Protein AF-A0A2D7V718-F1 (afdb_monomer_lite)

Secondary structure (DSSP, 8-state):
---------------PPP---------------HHHHHHHHHHHHHHHHHS-----EEEE--TT--SEEEEETTT--EEEEETTTTEEEEEE---

pLDDT: mean 73.7, std 17.9, range [37.03, 95.25]

Structure (mmCIF, N/CA/C/O backbone):
data_AF-A0A2D7V718-F1
#
_entry.id   AF-A0A2D7V718-F1
#
loop_
_atom_site.group_PDB
_atom_site.id
_atom_site.type_symbol
_atom_site.label_atom_id
_atom_site.label_alt_id
_atom_site.label_comp_id
_atom_site.label_asym_id
_atom_site.label_entity_id
_atom_site.label_seq_id
_atom_site.pdbx_PDB_ins_code
_atom_site.Cartn_x
_atom_site.Cartn_y
_atom_site.Cartn_z
_atom_site.occupancy
_atom_site.B_iso_or_equiv
_atom_site.auth_seq_id
_atom_site.auth_comp_id
_atom_site.auth_asym_id
_atom_site.auth_atom_id
_atom_site.pdbx_PDB_model_num
ATOM 1 N N . MET A 1 1 ? -9.834 -49.236 8.877 1.00 39.94 1 MET A N 1
ATOM 2 C CA . MET A 1 1 ? -9.685 -49.810 10.229 1.00 39.94 1 MET A CA 1
ATOM 3 C C . MET A 1 1 ? -10.536 -48.979 11.173 1.00 39.94 1 MET A C 1
ATOM 5 O O . MET A 1 1 ? -10.151 -47.873 11.513 1.00 39.94 1 MET A O 1
ATOM 9 N N . PHE A 1 2 ? -11.733 -49.469 11.485 1.00 41.41 2 PHE A N 1
ATOM 10 C CA . PHE A 1 2 ? -12.517 -49.051 12.648 1.00 41.41 2 PHE A CA 1
ATOM 11 C C . PHE A 1 2 ? -12.223 -50.063 13.756 1.00 41.41 2 PHE A C 1
ATOM 13 O O . PHE A 1 2 ? -12.147 -51.238 13.412 1.00 41.41 2 PHE A O 1
ATOM 20 N N . LEU A 1 3 ? -12.042 -49.602 15.001 1.00 40.50 3 LEU A N 1
ATOM 21 C CA . LEU A 1 3 ? -12.085 -50.304 16.307 1.00 40.50 3 LEU A CA 1
ATOM 22 C C . LEU A 1 3 ? -11.216 -49.468 17.276 1.00 40.50 3 LEU A C 1
ATOM 24 O O . LEU A 1 3 ? -10.102 -49.113 16.922 1.00 40.50 3 LEU A O 1
ATOM 28 N N . GLY A 1 4 ? -11.620 -49.084 18.481 1.00 37.03 4 GLY A N 1
ATOM 29 C CA . GLY A 1 4 ? -12.825 -49.388 19.230 1.00 37.03 4 GLY A CA 1
ATOM 30 C C . GLY A 1 4 ? -12.880 -48.492 20.470 1.00 37.03 4 GLY A C 1
ATOM 31 O O . GLY A 1 4 ? -11.859 -48.098 21.029 1.00 37.03 4 GLY A O 1
ATOM 32 N N . CYS A 1 5 ? -14.102 -48.146 20.850 1.00 45.44 5 CYS A N 1
ATOM 33 C CA . CYS A 1 5 ? -14.448 -47.601 22.150 1.00 45.44 5 CYS A CA 1
ATOM 34 C C . CYS A 1 5 ? -14.245 -48.721 23.188 1.00 45.44 5 CYS A C 1
ATOM 36 O O . CYS A 1 5 ? -14.856 -49.778 23.043 1.00 45.44 5 CYS A O 1
ATOM 38 N N . SER A 1 6 ? -13.396 -48.516 24.198 1.00 42.47 6 SER A N 1
ATOM 39 C CA . SER A 1 6 ? -13.319 -49.395 25.371 1.00 42.47 6 SER A CA 1
ATOM 40 C C . SER A 1 6 ? -13.934 -48.677 26.559 1.00 42.47 6 SER A C 1
ATOM 42 O O . SER A 1 6 ? -13.289 -47.904 27.260 1.00 42.47 6 SER A O 1
ATOM 44 N N . SER A 1 7 ? -15.218 -48.936 26.752 1.00 57.84 7 SER A N 1
ATOM 45 C CA . SER A 1 7 ? -15.882 -48.855 28.041 1.00 57.84 7 SER A CA 1
ATOM 46 C C . SER A 1 7 ? -15.653 -50.172 28.768 1.00 57.84 7 SER A C 1
ATOM 48 O O . SER A 1 7 ? -16.126 -51.195 28.287 1.00 57.84 7 SER A O 1
ATOM 50 N N . GLU A 1 8 ? -15.010 -50.139 29.929 1.00 47.78 8 GLU A N 1
ATOM 51 C CA . GLU A 1 8 ? -15.321 -51.090 30.991 1.00 47.78 8 GLU A CA 1
ATOM 52 C C . GLU A 1 8 ? -15.157 -50.414 32.353 1.00 47.78 8 GLU A C 1
ATOM 54 O O . GLU A 1 8 ? -14.136 -49.828 32.706 1.00 47.78 8 GLU A O 1
ATOM 59 N N . SER A 1 9 ? -16.281 -50.433 33.049 1.00 53.94 9 SER A N 1
ATOM 60 C CA . SER A 1 9 ? -16.537 -50.044 34.420 1.00 53.94 9 SER A CA 1
ATOM 61 C C . SER A 1 9 ? -15.849 -50.972 35.425 1.00 53.94 9 SER A C 1
ATOM 63 O O . SER A 1 9 ? -15.441 -52.073 35.074 1.00 53.94 9 SER A O 1
ATOM 65 N N . PHE A 1 10 ? -15.957 -50.582 36.701 1.00 43.75 10 PHE A N 1
ATOM 66 C CA . PHE A 1 10 ? -16.108 -51.472 37.862 1.00 43.75 10 PHE A CA 1
ATOM 67 C C . PHE A 1 10 ? -14.867 -51.632 38.752 1.00 43.75 10 PHE A C 1
ATOM 69 O O . PHE A 1 10 ? -14.084 -52.561 38.607 1.00 43.75 10 PHE A O 1
ATOM 76 N N . LEU A 1 11 ? -14.773 -50.792 39.786 1.00 48.41 11 LEU A N 1
ATOM 77 C CA . LEU A 1 11 ? -14.603 -51.319 41.140 1.00 48.41 11 LEU A CA 1
ATOM 78 C C . LEU A 1 11 ? -15.213 -50.338 42.147 1.00 48.41 11 LEU A C 1
ATOM 80 O O . LEU A 1 11 ? -14.703 -49.240 42.365 1.00 48.41 11 LEU A O 1
ATOM 84 N N . SER A 1 12 ? -16.338 -50.750 42.725 1.00 49.16 12 SER A N 1
ATOM 85 C CA . SER A 1 12 ? -17.002 -50.082 43.836 1.00 49.16 12 SER A CA 1
ATOM 86 C C . SER A 1 12 ? -16.072 -50.005 45.039 1.00 49.16 12 SER A C 1
ATOM 88 O O . SER A 1 12 ? -15.525 -51.018 45.479 1.00 49.16 12 SER A O 1
ATOM 90 N N . ARG 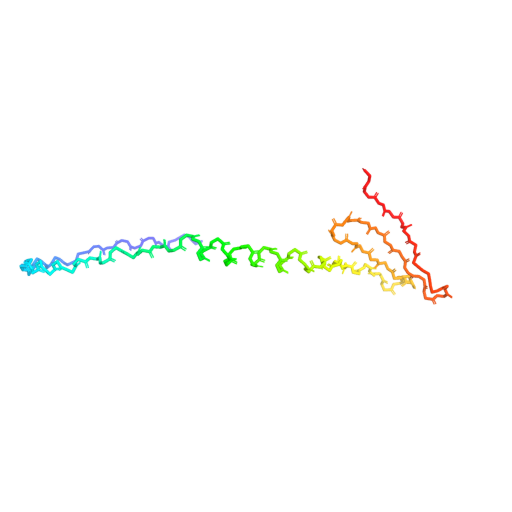A 1 13 ? -15.952 -48.810 45.609 1.00 50.69 13 ARG A N 1
ATOM 91 C CA . ARG A 1 13 ? -15.499 -48.646 46.982 1.00 50.69 13 ARG A CA 1
ATOM 92 C C . ARG A 1 13 ? -16.237 -47.460 47.587 1.00 50.69 13 ARG A C 1
ATOM 94 O O . ARG A 1 13 ? -15.851 -46.310 47.413 1.00 50.69 13 ARG A O 1
ATOM 101 N N . GLU A 1 14 ? -17.374 -47.772 48.198 1.00 49.53 14 GLU A N 1
ATOM 102 C CA . GLU A 1 14 ? -18.001 -46.905 49.187 1.00 49.53 14 GLU A CA 1
ATOM 103 C C . GLU A 1 14 ? -17.103 -46.918 50.424 1.00 49.53 14 GLU A C 1
ATOM 105 O O . GLU A 1 14 ? -16.922 -47.964 51.040 1.00 49.53 14 GLU A O 1
ATOM 110 N N . ASP A 1 15 ? -16.534 -45.764 50.758 1.00 53.66 15 ASP A N 1
ATOM 111 C CA . ASP A 1 15 ? -15.960 -45.477 52.069 1.00 53.66 15 ASP A CA 1
ATOM 112 C C . ASP A 1 15 ? -16.510 -44.099 52.521 1.00 53.66 15 ASP A C 1
ATOM 114 O O . ASP A 1 15 ? -16.767 -43.231 51.679 1.00 53.66 15 ASP A O 1
ATOM 118 N N . PRO A 1 16 ? -16.796 -43.927 53.826 1.00 51.09 16 PRO A N 1
ATOM 119 C CA . PRO A 1 16 ? -17.780 -42.975 54.346 1.00 51.09 16 PRO A CA 1
ATOM 120 C C . PRO A 1 16 ? -17.332 -41.508 54.299 1.00 51.09 16 PRO A C 1
ATOM 122 O O . PRO A 1 16 ? -16.146 -41.188 54.336 1.00 51.09 16 PRO A O 1
ATOM 125 N N . ALA A 1 17 ? -18.330 -40.620 54.257 1.00 50.56 17 ALA A N 1
ATOM 126 C CA . ALA A 1 17 ? -18.187 -39.169 54.210 1.00 50.56 17 ALA A CA 1
ATOM 127 C C . ALA A 1 17 ? -17.248 -38.626 55.307 1.00 50.56 17 ALA A C 1
ATOM 129 O O . ALA A 1 17 ? -17.518 -38.847 56.491 1.00 50.56 17 ALA A O 1
ATOM 130 N N . PRO A 1 18 ? -16.189 -37.868 54.961 1.00 50.84 18 PRO A N 1
ATOM 131 C CA . PRO A 1 18 ? -15.558 -36.994 55.928 1.00 50.84 18 PRO A CA 1
ATOM 132 C C . PRO A 1 18 ? -16.473 -35.784 56.130 1.00 50.84 18 PRO A C 1
ATOM 134 O O . PRO A 1 18 ? -16.826 -35.076 55.188 1.00 50.84 18 PRO A O 1
ATOM 137 N N . GLU A 1 19 ? -16.888 -35.627 57.380 1.00 56.34 19 GLU A N 1
ATOM 138 C CA . GLU A 1 19 ? -17.747 -34.577 57.911 1.00 56.34 19 GLU A CA 1
ATOM 139 C C . GLU A 1 19 ? -17.394 -33.184 57.371 1.00 56.34 19 GLU A C 1
ATOM 141 O O . GLU A 1 19 ? -16.224 -32.805 57.257 1.00 56.34 19 GLU A O 1
ATOM 146 N N . GLU A 1 20 ? -18.437 -32.408 57.073 1.00 56.88 20 GLU A N 1
ATOM 147 C CA . GLU A 1 20 ? -18.336 -30.997 56.728 1.00 56.88 20 GLU A CA 1
ATOM 148 C C . GLU A 1 20 ? -17.627 -30.231 57.850 1.00 56.88 20 GLU A C 1
ATOM 150 O O . GLU A 1 20 ? -18.212 -29.906 58.884 1.00 56.88 20 GLU A O 1
ATOM 155 N N . LYS A 1 21 ? -16.362 -29.871 57.629 1.00 43.56 21 LYS A N 1
ATOM 156 C CA . LYS A 1 21 ? -15.789 -28.700 58.284 1.00 43.56 21 LYS A CA 1
ATOM 157 C C . LYS A 1 21 ? -16.057 -27.506 57.386 1.00 43.56 21 LYS A C 1
ATOM 159 O O . LYS A 1 21 ? -15.286 -27.192 56.482 1.00 43.56 21 LYS A O 1
ATOM 164 N N . SER A 1 22 ? -17.188 -26.862 57.648 1.00 55.75 22 SER A N 1
ATOM 165 C CA . SER A 1 22 ? -17.501 -25.519 57.184 1.00 55.75 22 SER A CA 1
ATOM 166 C C . SER A 1 22 ? -16.457 -24.538 57.731 1.00 55.75 22 SER A C 1
ATOM 168 O O . SER A 1 22 ? -16.663 -23.885 58.754 1.00 55.75 22 SER A O 1
ATOM 170 N N . GLU A 1 23 ? -15.307 -24.431 57.071 1.00 46.28 23 GLU A N 1
ATOM 171 C CA . GLU A 1 23 ? -14.535 -23.196 57.116 1.00 46.28 23 GLU A CA 1
ATOM 172 C C . GLU A 1 23 ? -15.181 -22.245 56.113 1.00 46.28 23 GLU A C 1
ATOM 174 O O . GLU A 1 23 ? -14.836 -22.215 54.932 1.00 46.28 23 GLU A O 1
ATOM 179 N N . ASN A 1 24 ? -16.144 -21.465 56.613 1.00 52.38 24 ASN A N 1
ATOM 180 C CA . ASN A 1 24 ? -16.488 -20.178 56.028 1.00 52.38 24 ASN A CA 1
ATOM 181 C C . ASN A 1 24 ? -15.210 -19.330 56.021 1.00 52.38 24 ASN A C 1
ATOM 183 O O . ASN A 1 24 ? -14.936 -18.575 56.951 1.00 52.38 24 ASN A O 1
ATOM 187 N N . LYS A 1 25 ? -14.394 -19.474 54.978 1.00 50.84 25 LYS A N 1
ATOM 188 C CA . LYS A 1 25 ? -13.589 -18.355 54.520 1.00 50.84 25 LYS A CA 1
ATOM 189 C C . LYS A 1 25 ? -14.566 -17.479 53.774 1.00 50.84 25 LYS A C 1
ATOM 191 O O . LYS A 1 25 ? -14.888 -17.776 52.626 1.00 50.84 25 LYS A O 1
ATOM 196 N N . ASP A 1 26 ? -15.072 -16.462 54.467 1.00 56.41 26 ASP A N 1
ATOM 197 C CA . ASP A 1 26 ? -15.672 -15.304 53.824 1.00 56.41 26 ASP A CA 1
ATOM 198 C C . ASP A 1 26 ? -14.755 -14.950 52.656 1.00 56.41 26 ASP A C 1
ATOM 200 O O . ASP A 1 26 ? -13.607 -14.542 52.848 1.00 56.41 26 ASP A O 1
ATOM 204 N N . SER A 1 27 ? -15.208 -15.246 51.438 1.00 62.09 27 SER A N 1
ATOM 205 C CA . SER A 1 27 ? -14.536 -14.795 50.238 1.00 62.09 27 SER A CA 1
ATOM 206 C C . SER A 1 27 ? -14.683 -13.288 50.288 1.00 62.09 27 SER A C 1
ATOM 208 O O . SER A 1 27 ? -15.738 -12.762 49.927 1.00 62.09 27 SER A O 1
ATOM 210 N N . GLU A 1 28 ? -13.682 -12.624 50.861 1.00 64.50 28 GLU A N 1
ATOM 211 C CA . GLU A 1 28 ? -13.575 -11.178 50.910 1.00 64.50 28 GLU A CA 1
ATOM 212 C C . GLU A 1 28 ? -13.881 -10.699 49.499 1.00 64.50 28 GLU A C 1
ATOM 214 O O . GLU A 1 28 ? -13.179 -11.057 48.549 1.00 64.50 28 GLU A O 1
ATOM 219 N N . ALA A 1 29 ? -15.043 -10.059 49.344 1.00 67.62 29 ALA A N 1
ATOM 220 C CA . ALA A 1 29 ? -15.558 -9.697 48.041 1.00 67.62 29 ALA A CA 1
ATOM 221 C C . ALA A 1 29 ? -14.499 -8.810 47.401 1.00 67.62 29 ALA A C 1
ATOM 223 O O . ALA A 1 29 ? -14.291 -7.682 47.844 1.00 67.62 29 ALA A O 1
ATOM 224 N N . VAL A 1 30 ? -13.784 -9.359 46.417 1.00 74.50 30 VAL A N 1
ATOM 225 C CA . VAL A 1 30 ? -12.713 -8.648 45.730 1.00 74.50 30 VAL A CA 1
ATOM 226 C C . VAL A 1 30 ? -13.358 -7.413 45.124 1.00 74.50 30 VAL A C 1
ATOM 228 O O . VAL A 1 30 ? -14.143 -7.507 44.178 1.00 74.50 30 VAL A O 1
ATOM 231 N N . SER A 1 31 ? -13.091 -6.255 45.723 1.00 82.44 31 SER A N 1
ATOM 232 C CA . SER A 1 31 ? -13.606 -4.991 45.235 1.00 82.44 31 SER A CA 1
ATOM 233 C C . SER A 1 31 ? -12.864 -4.678 43.942 1.00 82.44 31 SER A C 1
ATOM 235 O O . SER A 1 31 ? -11.673 -4.373 43.921 1.00 82.44 31 SER A O 1
ATOM 237 N N . LEU A 1 32 ? -13.561 -4.847 42.822 1.00 85.44 32 LEU A N 1
ATOM 238 C CA . LEU A 1 32 ? -13.013 -4.518 41.517 1.00 85.44 32 LEU A CA 1
ATOM 239 C C . LEU A 1 32 ? -13.056 -3.002 41.338 1.00 85.44 32 LEU A C 1
ATOM 241 O O . LEU A 1 32 ? -14.127 -2.393 41.323 1.00 85.44 32 LEU A O 1
ATOM 245 N N . ASP A 1 33 ? -11.880 -2.401 41.193 1.00 92.69 33 ASP A N 1
ATOM 246 C CA . ASP A 1 33 ? -11.746 -0.983 40.889 1.00 92.69 33 ASP A CA 1
ATOM 247 C C . ASP A 1 33 ? -12.006 -0.740 39.394 1.00 92.69 33 ASP A C 1
ATOM 249 O O . ASP A 1 33 ? -11.127 -0.865 38.535 1.00 92.69 33 ASP A O 1
ATOM 253 N N . TYR A 1 34 ? -13.256 -0.410 39.077 1.00 92.94 34 TYR A N 1
ATOM 254 C CA . TYR A 1 34 ? -13.683 -0.123 37.712 1.00 92.94 34 TYR A CA 1
ATOM 255 C C . TYR A 1 34 ? -13.056 1.148 37.130 1.00 92.94 34 TYR A C 1
ATOM 257 O O . TYR A 1 34 ? -12.930 1.232 35.907 1.00 92.94 34 TYR A O 1
ATOM 265 N N . GLU A 1 35 ? -12.657 2.122 37.956 1.00 93.81 35 GLU A N 1
ATOM 266 C CA . GLU A 1 35 ? -11.925 3.306 37.484 1.00 93.81 35 GLU A CA 1
ATOM 267 C C . GLU A 1 35 ? -10.550 2.871 36.987 1.00 93.81 35 GLU A C 1
ATOM 269 O O . GLU A 1 35 ? -10.186 3.148 35.842 1.00 93.81 35 GLU A O 1
ATOM 274 N N . ARG A 1 36 ? -9.845 2.068 37.792 1.00 93.69 36 ARG A N 1
ATOM 275 C CA . ARG A 1 36 ? -8.531 1.547 37.420 1.00 93.69 36 ARG A CA 1
ATOM 276 C C . ARG A 1 36 ? -8.577 0.678 36.168 1.00 93.69 36 ARG A C 1
ATOM 278 O O . ARG A 1 36 ? -7.716 0.803 35.298 1.00 93.69 36 ARG A O 1
ATOM 285 N N . ILE A 1 37 ? -9.586 -0.185 36.045 1.00 94.44 37 ILE A N 1
ATOM 286 C CA . ILE A 1 37 ? -9.790 -1.006 34.842 1.00 94.44 37 ILE A CA 1
ATOM 287 C C . ILE A 1 37 ? -10.029 -0.112 33.618 1.00 94.44 37 ILE A C 1
ATOM 289 O O . ILE A 1 37 ? -9.456 -0.359 32.556 1.00 94.44 37 ILE A O 1
ATOM 293 N N . ARG A 1 38 ? -10.841 0.944 33.756 1.00 94.69 38 ARG A N 1
ATOM 294 C CA . ARG A 1 38 ? -11.139 1.881 32.664 1.00 94.69 38 ARG A CA 1
ATOM 295 C C . ARG A 1 38 ? -9.885 2.628 32.209 1.00 94.69 38 ARG A C 1
ATOM 297 O O . ARG A 1 38 ? -9.665 2.747 31.007 1.00 94.69 38 ARG A O 1
ATOM 304 N N . GLU A 1 39 ? -9.053 3.084 33.143 1.00 95.25 39 GLU A N 1
ATOM 305 C CA . GLU A 1 39 ? -7.761 3.709 32.837 1.00 95.25 39 GLU A CA 1
ATOM 306 C C . GLU A 1 39 ? -6.846 2.767 32.055 1.00 95.25 39 GLU A C 1
ATOM 308 O O . GLU A 1 39 ? -6.366 3.138 30.988 1.00 95.25 39 GLU A O 1
ATOM 313 N N . ILE A 1 40 ? -6.659 1.536 32.545 1.00 94.12 40 ILE A N 1
ATOM 314 C CA . ILE A 1 40 ? -5.810 0.527 31.895 1.00 94.12 40 ILE A CA 1
ATOM 315 C C . ILE A 1 40 ? -6.293 0.263 30.465 1.00 94.12 40 ILE A C 1
ATOM 317 O O . ILE A 1 40 ? -5.492 0.267 29.531 1.00 94.12 40 ILE A O 1
ATOM 321 N N . MET A 1 41 ? -7.602 0.076 30.278 1.00 93.25 41 MET A N 1
ATOM 322 C CA . MET A 1 41 ? -8.181 -0.168 28.956 1.00 93.25 41 MET A CA 1
ATOM 323 C C . MET A 1 41 ? -7.997 1.029 28.022 1.00 93.25 41 MET A C 1
ATOM 325 O O . MET A 1 41 ? -7.618 0.842 26.869 1.00 93.25 41 MET A O 1
ATOM 329 N N . ASN A 1 42 ? -8.205 2.253 28.512 1.00 91.56 42 ASN A N 1
ATOM 330 C CA . ASN A 1 42 ? -7.999 3.461 27.717 1.00 91.56 42 ASN A CA 1
ATOM 331 C C . ASN A 1 42 ? -6.533 3.628 27.306 1.00 91.56 42 ASN A C 1
ATOM 333 O O . ASN A 1 42 ? -6.267 3.958 26.154 1.00 91.56 42 ASN A O 1
ATOM 337 N N . THR A 1 43 ? -5.581 3.363 28.206 1.00 90.25 43 THR A N 1
ATOM 338 C CA . THR A 1 43 ? -4.149 3.379 27.877 1.00 90.25 43 THR A CA 1
ATOM 339 C C . THR A 1 43 ? -3.830 2.362 26.785 1.00 90.25 43 THR A C 1
ATOM 341 O O . THR A 1 43 ? -3.265 2.734 25.764 1.00 90.25 43 THR A O 1
ATOM 344 N N . ILE A 1 44 ? -4.280 1.110 26.928 1.00 87.38 44 ILE A N 1
ATOM 345 C CA . ILE A 1 44 ? -4.043 0.057 25.929 1.00 87.38 44 ILE A CA 1
ATOM 346 C C . ILE A 1 44 ? -4.637 0.438 24.568 1.00 87.38 44 ILE A C 1
ATOM 348 O O . ILE A 1 44 ? -3.971 0.298 23.543 1.00 87.38 44 ILE A O 1
ATOM 352 N N . VAL A 1 45 ? -5.884 0.909 24.529 1.00 84.31 45 VAL A N 1
ATOM 353 C CA . VAL A 1 45 ? -6.552 1.282 23.274 1.00 84.31 45 VAL A CA 1
ATOM 354 C C . VAL A 1 45 ? -5.838 2.454 22.602 1.00 84.31 45 VAL A C 1
ATOM 356 O O . VAL A 1 45 ? -5.596 2.401 21.397 1.00 84.31 45 VAL A O 1
ATOM 359 N N . ASN A 1 46 ? -5.449 3.473 23.368 1.00 83.12 46 ASN A N 1
ATOM 360 C CA . ASN A 1 46 ? -4.746 4.637 22.837 1.00 83.12 46 ASN A CA 1
ATOM 361 C C . ASN A 1 46 ? -3.340 4.280 22.338 1.00 83.12 46 ASN A C 1
ATOM 363 O O . ASN A 1 46 ? -2.956 4.730 21.263 1.00 83.12 46 ASN A O 1
ATOM 367 N N . ASP A 1 47 ? -2.605 3.426 23.052 1.00 77.69 47 ASP A N 1
ATOM 368 C CA . ASP A 1 47 ? -1.266 2.981 22.650 1.00 77.69 47 ASP A CA 1
ATOM 369 C C . ASP A 1 47 ? -1.306 2.135 21.365 1.00 77.69 47 ASP A C 1
ATOM 371 O O . ASP A 1 47 ? -0.434 2.262 20.503 1.00 77.69 47 ASP A O 1
ATOM 375 N N . ASN A 1 48 ? -2.345 1.310 21.191 1.00 67.62 48 ASN A N 1
ATOM 376 C CA . ASN A 1 48 ? -2.542 0.512 19.976 1.00 67.62 48 ASN A CA 1
ATOM 377 C C . ASN A 1 48 ? -3.061 1.342 18.790 1.00 67.62 48 ASN A C 1
ATOM 379 O O . ASN A 1 48 ? -2.742 1.025 17.649 1.00 67.62 48 ASN A O 1
ATOM 383 N N . GLN A 1 49 ? -3.833 2.406 19.033 1.00 63.50 49 GLN A N 1
ATOM 384 C CA . GLN A 1 49 ? -4.250 3.349 17.985 1.00 63.50 49 GLN A CA 1
ATOM 385 C C . GLN A 1 49 ? -3.136 4.327 17.590 1.00 63.50 49 GLN A C 1
ATOM 387 O O . GLN A 1 49 ? -3.102 4.792 16.452 1.00 63.50 49 GLN A O 1
ATOM 392 N N . ALA A 1 50 ? -2.225 4.644 18.514 1.00 59.16 50 ALA A N 1
ATOM 393 C CA . ALA A 1 50 ? -1.083 5.520 18.265 1.00 59.16 50 ALA A CA 1
ATOM 394 C C . ALA A 1 50 ? -0.008 4.860 17.392 1.00 59.16 50 ALA A C 1
ATOM 396 O O .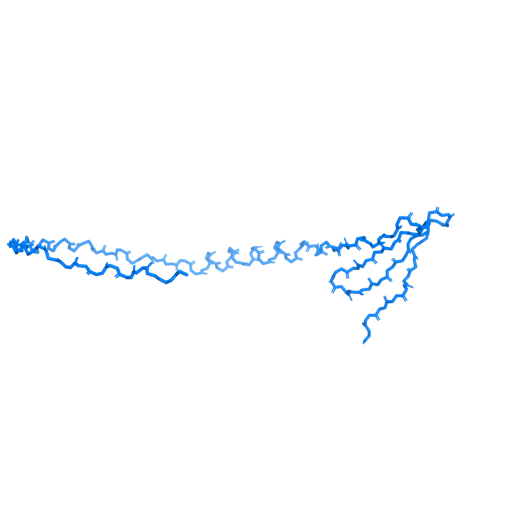 ALA A 1 50 ? 0.816 5.562 16.801 1.00 59.16 50 ALA A O 1
ATOM 397 N N . GLN 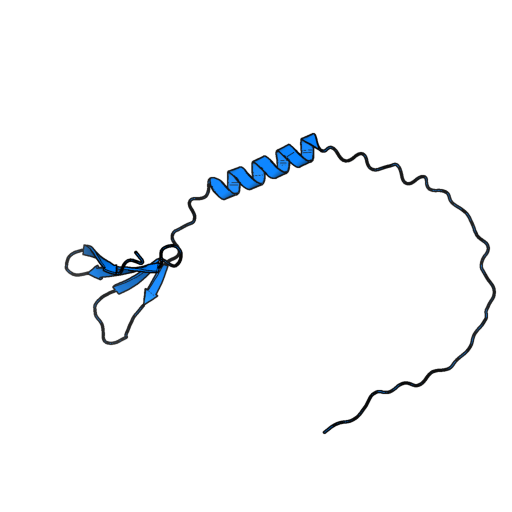A 1 51 ? -0.011 3.530 17.279 1.00 59.22 51 GLN A N 1
ATOM 398 C CA . GLN A 1 51 ? 0.803 2.845 16.287 1.00 59.22 51 GLN A CA 1
ATOM 399 C C . GLN A 1 51 ? 0.114 3.007 14.928 1.00 59.22 51 GLN A C 1
ATOM 401 O O . GLN A 1 51 ? -0.970 2.449 14.736 1.00 59.22 51 GLN A O 1
ATOM 406 N N . PRO A 1 52 ? 0.694 3.753 13.965 1.00 58.19 52 PRO A N 1
ATOM 407 C CA . PRO A 1 52 ? 0.194 3.687 12.604 1.00 58.19 52 PRO A CA 1
ATOM 408 C C . PRO A 1 52 ? 0.235 2.214 12.220 1.00 58.19 52 PRO A C 1
ATOM 410 O O . PRO A 1 52 ? 1.292 1.596 12.349 1.00 58.19 52 PRO A O 1
ATOM 413 N N . ILE A 1 53 ? -0.907 1.647 11.819 1.00 65.88 53 ILE A N 1
ATOM 414 C CA . ILE A 1 53 ? -0.971 0.275 11.315 1.00 65.88 53 ILE A CA 1
ATOM 415 C C . ILE A 1 53 ? 0.067 0.235 10.201 1.00 65.88 53 ILE A C 1
ATOM 417 O O . ILE A 1 53 ? -0.129 0.855 9.152 1.00 65.88 53 ILE A O 1
ATOM 421 N N . ALA A 1 54 ? 1.229 -0.358 10.485 1.00 67.38 54 ALA A N 1
ATOM 422 C CA . ALA A 1 54 ? 2.336 -0.327 9.555 1.00 67.38 54 ALA A CA 1
ATOM 423 C C . ALA A 1 54 ? 1.793 -0.956 8.282 1.00 67.38 54 ALA A C 1
ATOM 425 O O . ALA A 1 54 ? 1.239 -2.053 8.336 1.00 67.38 54 ALA A O 1
ATOM 426 N N . ALA A 1 55 ? 1.839 -0.221 7.171 1.00 65.50 55 ALA A N 1
ATOM 427 C CA . ALA A 1 55 ? 1.312 -0.733 5.921 1.00 65.50 55 ALA A CA 1
ATOM 428 C C . ALA A 1 55 ? 2.021 -2.064 5.640 1.00 65.50 55 ALA A C 1
ATOM 430 O O . ALA A 1 55 ? 3.227 -2.105 5.389 1.00 65.50 55 ALA A O 1
ATOM 431 N N . HIS A 1 56 ? 1.278 -3.159 5.791 1.00 84.38 56 HIS A N 1
ATOM 432 C CA . HIS A 1 56 ? 1.797 -4.495 5.587 1.00 84.38 56 HIS A CA 1
ATOM 433 C C . HIS A 1 56 ? 1.797 -4.734 4.085 1.00 84.38 56 HIS A C 1
ATOM 435 O O . HIS A 1 56 ? 0.738 -4.756 3.461 1.00 84.38 56 HIS A O 1
ATOM 441 N N . TYR A 1 57 ? 2.983 -4.875 3.501 1.00 90.00 57 TYR A N 1
ATOM 442 C CA . TYR A 1 57 ? 3.137 -5.137 2.076 1.00 90.00 57 TYR A CA 1
ATOM 443 C C . TYR A 1 57 ? 3.544 -6.585 1.839 1.00 90.00 57 TYR A C 1
ATOM 445 O O . TYR A 1 57 ? 4.494 -7.074 2.451 1.00 90.00 57 TYR A O 1
ATOM 453 N N . GLN A 1 58 ? 2.868 -7.240 0.898 1.00 90.81 58 GLN A N 1
ATOM 454 C CA . GLN A 1 58 ? 3.313 -8.507 0.327 1.00 90.81 58 GLN A CA 1
ATOM 455 C C . GLN A 1 58 ? 4.006 -8.226 -1.005 1.00 90.81 58 GLN A C 1
ATOM 457 O O . GLN A 1 58 ? 3.399 -7.644 -1.905 1.00 90.81 58 GLN A O 1
ATOM 462 N N . PHE A 1 59 ? 5.263 -8.652 -1.143 1.00 90.44 59 PHE A N 1
ATOM 463 C CA . PHE A 1 59 ? 5.956 -8.606 -2.428 1.00 90.44 59 PHE A CA 1
ATOM 464 C C . PHE A 1 59 ? 5.420 -9.693 -3.353 1.00 90.44 59 PHE A C 1
ATOM 466 O O . PHE A 1 59 ? 5.226 -10.839 -2.938 1.00 90.44 59 PHE A O 1
ATOM 473 N N . ILE A 1 60 ? 5.184 -9.303 -4.598 1.00 88.50 60 ILE A N 1
ATOM 474 C CA . ILE A 1 60 ? 4.757 -10.177 -5.681 1.00 88.50 60 ILE A CA 1
ATOM 475 C C . ILE A 1 60 ? 5.905 -10.147 -6.686 1.00 88.50 60 ILE A C 1
ATOM 477 O O . ILE A 1 60 ? 6.226 -9.089 -7.228 1.00 88.50 60 ILE A O 1
ATOM 481 N N . CYS A 1 61 ? 6.564 -11.285 -6.873 1.00 75.69 61 CYS A N 1
ATOM 482 C CA . CYS A 1 61 ? 7.716 -11.402 -7.758 1.00 75.69 61 CYS A CA 1
ATOM 483 C C . CYS A 1 61 ? 7.557 -12.635 -8.645 1.00 75.69 61 CYS A C 1
ATOM 485 O O . CYS A 1 61 ? 7.180 -13.699 -8.155 1.00 75.69 61 CYS A O 1
ATOM 487 N N . ASP A 1 62 ? 7.912 -12.481 -9.916 1.00 77.25 62 ASP A N 1
ATOM 488 C CA . ASP A 1 62 ? 8.248 -13.568 -10.833 1.00 77.25 62 ASP A CA 1
ATOM 489 C C . ASP A 1 62 ? 9.767 -13.507 -11.076 1.00 77.25 62 ASP A C 1
ATOM 491 O O . ASP A 1 62 ? 10.344 -12.418 -11.154 1.00 77.25 62 ASP A O 1
ATOM 495 N N . GLU A 1 63 ? 10.433 -14.659 -11.163 1.00 75.19 63 GLU A N 1
ATOM 496 C CA . GLU A 1 63 ? 11.881 -14.755 -11.396 1.00 75.19 63 GLU A CA 1
ATOM 497 C C . GLU A 1 63 ? 12.307 -14.085 -12.714 1.00 75.19 63 GLU A C 1
ATOM 499 O O . GLU A 1 63 ? 13.441 -13.616 -12.849 1.00 75.19 63 GLU A O 1
ATOM 504 N N . ASN A 1 64 ? 11.390 -13.991 -13.678 1.00 77.00 64 ASN A N 1
ATOM 505 C CA . ASN A 1 64 ? 11.644 -13.450 -15.007 1.00 77.00 64 ASN A CA 1
ATOM 506 C C . ASN A 1 64 ? 11.366 -11.939 -15.117 1.00 77.00 64 ASN A C 1
ATOM 508 O O . ASN A 1 64 ? 11.669 -11.331 -16.150 1.00 77.00 64 ASN A O 1
ATOM 512 N N . GLU A 1 65 ? 10.812 -11.310 -14.076 1.00 72.31 65 GLU A N 1
ATOM 513 C CA . GLU A 1 65 ? 10.402 -9.908 -14.105 1.00 72.31 65 GLU A CA 1
ATOM 514 C C . GLU A 1 65 ? 11.397 -8.985 -13.388 1.00 72.31 65 GLU A C 1
ATOM 516 O O . GLU A 1 65 ? 11.801 -9.187 -12.247 1.00 72.31 65 GLU A O 1
ATOM 521 N N . ARG A 1 66 ? 11.789 -7.896 -14.063 1.00 74.25 66 ARG A N 1
ATOM 522 C CA . ARG A 1 66 ? 12.721 -6.886 -13.518 1.00 74.25 66 ARG A CA 1
ATOM 523 C C . ARG A 1 66 ? 12.028 -5.810 -12.668 1.00 74.25 66 ARG A C 1
ATOM 525 O O . ARG A 1 66 ? 12.672 -4.858 -12.222 1.00 74.25 66 ARG A O 1
ATOM 532 N N . TRP A 1 67 ? 10.716 -5.911 -12.499 1.00 78.12 67 TRP A N 1
ATOM 533 C CA . TRP A 1 67 ? 9.906 -4.936 -11.778 1.00 78.12 67 TRP A CA 1
ATOM 534 C C . TRP A 1 67 ? 9.550 -5.487 -10.405 1.00 78.12 67 TRP A C 1
ATOM 536 O O . TRP A 1 67 ? 9.280 -6.671 -10.257 1.00 78.12 67 TRP A O 1
ATOM 546 N N . ILE A 1 68 ? 9.564 -4.619 -9.396 1.00 87.44 68 ILE A N 1
ATOM 547 C CA . ILE A 1 68 ? 9.180 -5.007 -8.040 1.00 87.44 68 ILE A CA 1
ATOM 548 C C . ILE A 1 68 ? 7.715 -4.646 -7.868 1.00 87.44 68 ILE A C 1
ATOM 550 O O . ILE A 1 68 ? 7.378 -3.460 -7.888 1.00 87.44 68 ILE A O 1
ATOM 554 N N . TYR A 1 69 ? 6.859 -5.642 -7.675 1.00 90.94 69 TYR A N 1
ATOM 555 C CA . TYR A 1 69 ? 5.450 -5.426 -7.374 1.00 90.94 69 TYR A CA 1
ATOM 556 C C . TYR A 1 69 ? 5.190 -5.670 -5.893 1.00 90.94 69 TYR A C 1
ATOM 558 O O . TYR A 1 69 ? 5.806 -6.530 -5.257 1.00 90.94 69 TYR A O 1
ATOM 566 N N . ARG A 1 70 ? 4.262 -4.902 -5.327 1.00 91.81 70 ARG A N 1
ATOM 567 C CA . ARG A 1 70 ? 3.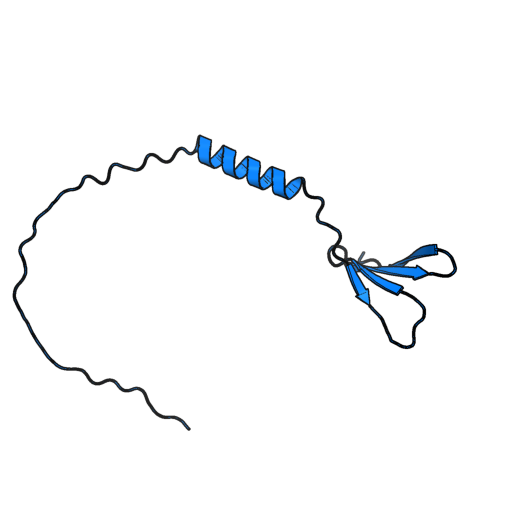765 -5.144 -3.975 1.00 91.81 70 ARG A CA 1
ATOM 568 C C . ARG A 1 70 ? 2.277 -4.870 -3.883 1.00 91.81 70 ARG A C 1
ATOM 570 O O . ARG A 1 70 ? 1.761 -3.976 -4.552 1.00 91.81 70 ARG A O 1
ATOM 577 N N . CYS A 1 71 ? 1.622 -5.626 -3.017 1.00 92.12 71 CYS A N 1
ATOM 578 C CA . CYS A 1 71 ? 0.243 -5.399 -2.619 1.00 92.12 71 CYS A CA 1
ATOM 579 C C . CYS A 1 71 ? 0.220 -4.842 -1.197 1.00 92.12 71 CYS A C 1
ATOM 581 O O . CYS A 1 71 ? 0.848 -5.415 -0.302 1.00 92.12 71 CYS A O 1
ATOM 583 N N . ASN A 1 72 ? -0.486 -3.732 -0.990 1.00 91.56 72 ASN A N 1
ATOM 584 C CA . ASN A 1 72 ? -0.834 -3.264 0.345 1.00 91.56 72 ASN A CA 1
ATOM 585 C C . ASN A 1 72 ? -1.926 -4.185 0.900 1.00 91.56 72 ASN A C 1
ATOM 587 O O . ASN A 1 72 ? -3.028 -4.204 0.377 1.00 91.56 72 ASN A O 1
ATOM 591 N N . ILE A 1 73 ? -1.656 -4.946 1.956 1.00 88.81 73 ILE A N 1
ATOM 592 C CA . ILE A 1 73 ? -2.605 -5.942 2.480 1.00 88.81 73 ILE A CA 1
ATOM 593 C C . ILE A 1 73 ? -3.835 -5.274 3.120 1.00 88.81 73 ILE A C 1
ATOM 595 O O . ILE A 1 73 ? -4.903 -5.876 3.172 1.00 88.81 73 ILE A O 1
ATOM 599 N N . LEU A 1 74 ? -3.705 -4.025 3.581 1.00 88.00 74 LEU A N 1
ATOM 600 C CA . LEU A 1 74 ? -4.799 -3.283 4.210 1.00 88.00 74 LEU A CA 1
ATOM 601 C C . LEU A 1 74 ? -5.750 -2.678 3.173 1.00 88.00 74 LEU A C 1
ATOM 603 O O . LEU A 1 74 ? -6.962 -2.744 3.350 1.00 88.00 74 LEU A O 1
ATOM 607 N N . THR A 1 75 ? -5.210 -2.080 2.106 1.00 89.31 75 THR A N 1
ATOM 608 C CA . THR A 1 75 ? -6.015 -1.409 1.064 1.00 89.31 75 THR A CA 1
ATOM 609 C C . THR A 1 75 ? -6.268 -2.282 -0.164 1.00 89.31 75 THR A C 1
ATOM 611 O O . THR A 1 75 ? -7.121 -1.952 -0.978 1.00 89.31 75 THR A O 1
ATOM 614 N N . GLY A 1 76 ? -5.511 -3.371 -0.319 1.00 90.06 76 GLY A N 1
ATOM 615 C CA . GLY A 1 76 ? -5.403 -4.225 -1.509 1.00 90.06 76 GLY A CA 1
ATOM 616 C C . GLY A 1 76 ? -4.993 -3.499 -2.792 1.00 90.06 76 GLY A C 1
ATOM 617 O O . GLY A 1 76 ? -5.197 -4.006 -3.894 1.00 90.06 76 GLY A O 1
ATOM 618 N N . GLU A 1 77 ? -4.398 -2.314 -2.660 1.00 93.25 77 GLU A N 1
ATOM 619 C CA . GLU A 1 77 ? -3.796 -1.587 -3.771 1.00 93.25 77 GLU A CA 1
ATOM 620 C C . GLU A 1 77 ? -2.523 -2.280 -4.253 1.00 93.25 77 GLU A C 1
ATOM 622 O O . GLU A 1 77 ? -1.722 -2.784 -3.459 1.00 93.25 77 GLU A O 1
ATOM 627 N N . ILE A 1 78 ? -2.321 -2.269 -5.570 1.00 92.81 78 ILE A N 1
ATOM 628 C CA . ILE A 1 78 ? -1.145 -2.859 -6.209 1.00 92.81 78 ILE A CA 1
ATOM 629 C C . ILE A 1 78 ? -0.269 -1.741 -6.744 1.00 92.81 78 ILE A C 1
ATOM 631 O O . ILE A 1 78 ? -0.714 -0.911 -7.537 1.00 92.81 78 ILE A O 1
ATOM 635 N N . GLU A 1 79 ? 1.001 -1.765 -6.365 1.00 92.19 79 GLU A N 1
ATOM 636 C CA . GLU A 1 79 ? 2.001 -0.785 -6.765 1.00 92.19 79 GLU A CA 1
ATOM 637 C C . GLU A 1 79 ? 3.189 -1.485 -7.428 1.00 92.19 79 GLU A C 1
ATOM 639 O O . GLU A 1 79 ? 3.560 -2.597 -7.045 1.00 92.19 79 GLU A O 1
ATOM 644 N N . CYS A 1 80 ? 3.824 -0.821 -8.394 1.00 90.44 80 CYS A N 1
ATOM 645 C CA . CYS A 1 80 ? 5.108 -1.245 -8.938 1.00 90.44 80 CYS A CA 1
ATOM 646 C C . CYS A 1 80 ? 6.198 -0.212 -8.682 1.00 90.44 80 CYS A C 1
ATOM 648 O O . CYS A 1 80 ? 5.997 0.999 -8.799 1.00 90.44 80 CYS A O 1
ATOM 650 N N . PHE A 1 81 ? 7.383 -0.706 -8.353 1.00 86.94 81 PHE A N 1
ATOM 651 C CA . PHE A 1 81 ? 8.580 0.090 -8.199 1.00 86.94 81 PHE A CA 1
ATOM 652 C C . PHE A 1 81 ? 9.555 -0.207 -9.334 1.00 86.94 81 PHE A C 1
ATOM 654 O O . PHE A 1 81 ? 9.923 -1.354 -9.598 1.00 86.94 81 PHE A O 1
ATOM 661 N N . SER A 1 82 ? 9.994 0.863 -9.990 1.00 81.75 82 SER A N 1
ATOM 662 C CA . SER A 1 82 ? 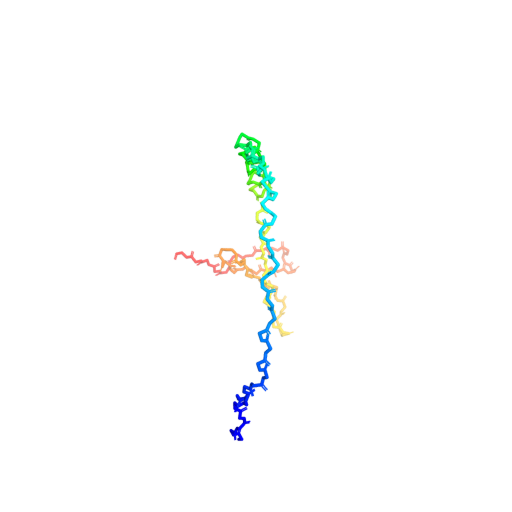11.047 0.808 -10.993 1.00 81.75 82 SER A CA 1
ATOM 663 C C . SER A 1 82 ? 12.382 1.209 -10.389 1.00 81.75 82 SER A C 1
ATOM 665 O O . SER A 1 82 ? 12.565 2.364 -9.997 1.00 81.75 82 SER A O 1
ATOM 667 N N . MET A 1 83 ? 13.344 0.290 -10.427 1.00 77.81 83 MET A N 1
ATOM 668 C CA . MET A 1 83 ? 14.738 0.570 -10.078 1.00 77.81 83 MET A CA 1
ATOM 669 C C . MET A 1 83 ? 15.400 1.561 -11.048 1.00 77.81 83 MET A C 1
ATOM 671 O O . MET A 1 83 ? 16.282 2.310 -10.642 1.00 77.81 83 MET A O 1
ATOM 675 N N . SER A 1 84 ? 14.980 1.603 -12.321 1.00 83.12 84 SER A N 1
ATOM 676 C CA . SER A 1 84 ? 15.596 2.487 -13.323 1.00 83.12 84 SER A CA 1
ATOM 677 C C . SER A 1 84 ? 15.179 3.944 -13.159 1.00 83.12 84 SER A C 1
ATOM 679 O O . SER A 1 84 ? 15.993 4.841 -13.360 1.00 83.12 84 SER A O 1
ATOM 681 N N . SER A 1 85 ? 13.924 4.194 -12.782 1.00 84.06 85 SER A N 1
ATOM 682 C CA . SER A 1 85 ? 13.426 5.555 -12.567 1.00 84.06 85 SER A CA 1
ATOM 683 C C . SER A 1 85 ? 13.361 5.969 -11.099 1.00 84.06 85 SER A C 1
ATOM 685 O O . SER A 1 85 ? 13.044 7.126 -10.842 1.00 84.06 85 SER A O 1
ATOM 687 N N . ASN A 1 86 ? 13.609 5.050 -10.158 1.00 84.81 86 ASN A N 1
ATOM 688 C CA . ASN A 1 86 ? 13.411 5.236 -8.716 1.00 84.81 86 ASN A CA 1
ATOM 689 C C . ASN A 1 86 ? 12.022 5.825 -8.396 1.00 84.81 86 ASN A C 1
ATOM 691 O O . ASN A 1 86 ? 11.879 6.808 -7.670 1.00 84.81 86 ASN A O 1
ATOM 695 N N . LYS A 1 87 ? 10.988 5.274 -9.045 1.00 87.19 87 LYS A N 1
ATOM 696 C CA . LYS A 1 87 ? 9.600 5.747 -8.935 1.00 87.19 87 LYS A CA 1
ATOM 697 C C . LYS A 1 87 ? 8.673 4.586 -8.632 1.00 87.19 87 LYS A C 1
ATOM 699 O O . LYS A 1 87 ? 8.800 3.517 -9.230 1.00 87.19 87 LYS A O 1
ATOM 704 N N . LEU A 1 88 ? 7.720 4.861 -7.751 1.00 88.69 88 LEU A N 1
ATOM 705 C CA . LEU A 1 88 ? 6.581 4.010 -7.450 1.00 88.69 88 LEU A CA 1
ATOM 706 C C . LEU A 1 88 ? 5.395 4.423 -8.335 1.00 88.69 88 LEU A C 1
ATOM 708 O O . LEU A 1 88 ? 5.146 5.619 -8.511 1.00 88.69 88 LEU A O 1
ATOM 712 N N . ARG A 1 89 ? 4.669 3.459 -8.897 1.00 90.94 89 ARG A N 1
ATOM 713 C CA . ARG A 1 89 ? 3.418 3.691 -9.624 1.00 90.94 89 ARG A CA 1
ATOM 714 C C . ARG A 1 89 ? 2.314 2.799 -9.083 1.00 90.94 89 ARG A C 1
ATOM 716 O O . ARG A 1 89 ? 2.508 1.596 -8.962 1.00 90.94 89 ARG A O 1
ATOM 723 N N . LEU A 1 90 ? 1.150 3.388 -8.833 1.00 91.56 90 LEU A N 1
ATOM 724 C CA . LEU A 1 90 ? -0.076 2.650 -8.555 1.00 91.56 90 LEU A CA 1
ATOM 725 C C . LEU A 1 90 ? -0.570 1.993 -9.851 1.00 91.56 90 LEU A C 1
ATOM 727 O O . LEU A 1 90 ? -0.702 2.665 -10.876 1.00 91.56 90 LEU A O 1
ATOM 731 N N . LEU A 1 91 ? -0.810 0.687 -9.806 1.00 90.50 91 LEU A N 1
ATOM 732 C CA . LEU A 1 91 ? -1.305 -0.113 -10.927 1.00 90.50 91 LEU A CA 1
ATOM 733 C C . LEU A 1 91 ? -2.785 -0.456 -10.786 1.00 90.50 91 LEU A C 1
ATOM 735 O O . LEU A 1 91 ? -3.493 -0.512 -11.787 1.00 90.50 91 LEU A O 1
ATOM 739 N N . SER A 1 92 ? -3.242 -0.695 -9.557 1.00 89.69 92 SER A N 1
ATOM 740 C CA . SER A 1 92 ? -4.625 -1.069 -9.270 1.00 89.69 92 SER A CA 1
ATOM 741 C C . SER A 1 92 ? -5.058 -0.550 -7.905 1.00 89.69 92 SER A C 1
ATOM 743 O O . SER A 1 92 ? -4.244 -0.471 -6.985 1.00 89.69 92 SER A O 1
ATOM 745 N N . SER A 1 93 ? -6.343 -0.230 -7.783 1.00 89.31 93 SER A N 1
ATOM 746 C CA . SER A 1 93 ? -6.997 0.172 -6.540 1.00 89.31 93 SER A CA 1
ATOM 747 C C . SER A 1 93 ? -8.393 -0.444 -6.488 1.00 89.31 93 SER A C 1
ATOM 749 O O . SER A 1 93 ? -9.039 -0.608 -7.528 1.00 89.31 93 SER A O 1
ATOM 751 N N . ILE A 1 94 ? -8.841 -0.809 -5.289 1.00 82.88 94 ILE A N 1
ATOM 752 C CA . ILE A 1 94 ? -10.182 -1.343 -5.057 1.00 82.88 94 ILE A CA 1
ATOM 753 C C . ILE A 1 94 ? -11.110 -0.143 -4.847 1.00 82.88 94 ILE A C 1
ATOM 755 O O . ILE A 1 94 ? -11.044 0.516 -3.813 1.00 82.88 94 ILE A O 1
ATOM 759 N N . LYS A 1 95 ? -11.913 0.199 -5.852 1.00 65.19 95 LYS A N 1
ATOM 760 C CA . LYS A 1 95 ? -12.925 1.258 -5.756 1.00 65.19 95 LYS A CA 1
ATOM 761 C C . LYS A 1 95 ? -14.282 0.684 -5.387 1.00 65.19 95 LYS A C 1
ATOM 763 O O . LYS A 1 95 ? -14.594 -0.410 -5.905 1.00 65.19 95 LYS A O 1
#

Sequence (95 aa):
MFLGCSSESFLSREDPAPEEKSENKDSEAVSLDYERIREIMNTIVNDNQAQPIAAHYQFICDENERWIYRCNILTGEIECFSMSSNKLRLLSSIK

Radius of gyration: 32.01 Å; chains: 1; bounding box: 34×57×73 Å

Foldseek 3Di:
DDDDDDDDDDDDDDDDDDDDPPPPPPPPPPPDDPVVVVVVVVVV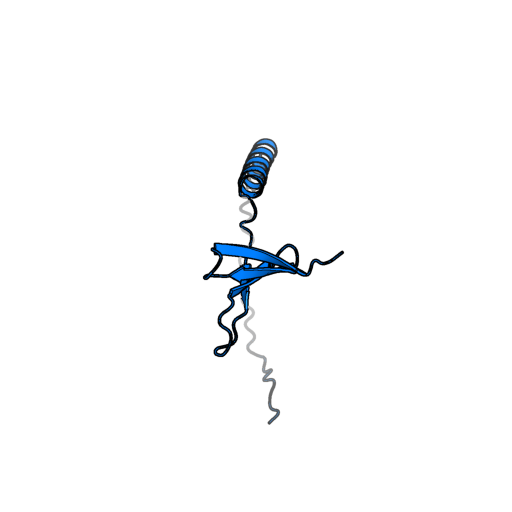VVVVVVPPPPQDWDWDDDPPDPWIWIARPVFRWIWIADPVVRDIDTDDGDD